Protein AF-A0A919IMB4-F1 (afdb_monomer)

Structure (mmCIF, N/CA/C/O backbone):
data_AF-A0A919IMB4-F1
#
_entry.id   AF-A0A919IMB4-F1
#
loop_
_atom_site.group_PDB
_atom_site.id
_atom_site.type_symbol
_atom_site.label_atom_id
_atom_site.label_alt_id
_atom_site.label_comp_id
_atom_site.label_asym_id
_atom_site.label_entity_id
_atom_site.label_seq_id
_atom_site.pdbx_PDB_ins_code
_atom_site.Cartn_x
_atom_site.Cartn_y
_atom_site.Cartn_z
_atom_site.occupancy
_atom_site.B_iso_or_equiv
_atom_site.auth_seq_id
_atom_site.auth_comp_id
_atom_site.auth_asym_id
_atom_site.auth_atom_id
_atom_site.pdbx_PDB_model_num
ATOM 1 N N . MET A 1 1 ? -26.675 13.722 -3.861 1.00 47.09 1 MET A N 1
ATOM 2 C CA . MET A 1 1 ? -25.316 13.852 -3.311 1.00 47.09 1 MET A CA 1
ATOM 3 C C . MET A 1 1 ? -24.590 12.635 -3.830 1.00 47.09 1 MET A C 1
ATOM 5 O O . MET A 1 1 ? -24.952 11.542 -3.422 1.00 47.09 1 MET A O 1
ATOM 9 N N . GLU A 1 2 ? -23.747 12.798 -4.845 1.00 48.78 2 GLU A N 1
ATOM 10 C CA . GLU A 1 2 ? -22.843 11.723 -5.262 1.00 48.78 2 GLU A CA 1
ATOM 11 C C . GLU A 1 2 ? -21.861 11.513 -4.103 1.00 48.78 2 GLU A C 1
ATOM 13 O O . GLU A 1 2 ? -21.240 12.475 -3.653 1.00 48.78 2 GLU A O 1
ATOM 18 N N . GLU A 1 3 ? -21.821 10.305 -3.532 1.00 48.59 3 GLU A N 1
ATOM 19 C CA . GLU A 1 3 ? -20.738 9.925 -2.623 1.00 48.59 3 GLU A CA 1
ATOM 20 C C . GLU A 1 3 ? -19.445 9.985 -3.444 1.00 48.59 3 GLU A C 1
ATOM 22 O O . GLU A 1 3 ? -19.346 9.324 -4.478 1.00 48.59 3 GLU A O 1
ATOM 27 N N . GLU A 1 4 ? -18.483 10.816 -3.032 1.00 56.78 4 GLU A N 1
ATOM 28 C CA . GLU A 1 4 ? -17.140 10.760 -3.608 1.00 56.78 4 GLU A CA 1
ATOM 29 C C . GLU A 1 4 ? -16.614 9.323 -3.437 1.00 56.78 4 GLU A C 1
ATOM 31 O O . GLU A 1 4 ? -16.807 8.741 -2.361 1.00 56.78 4 GLU A O 1
ATOM 36 N N . PRO A 1 5 ? -16.007 8.715 -4.477 1.00 57.47 5 PRO A N 1
ATOM 37 C CA . PRO A 1 5 ? -15.482 7.361 -4.375 1.00 57.47 5 PRO A CA 1
ATOM 38 C C . PRO A 1 5 ? -14.517 7.307 -3.194 1.00 57.47 5 PRO A C 1
ATOM 40 O O . PRO A 1 5 ? -13.648 8.171 -3.041 1.00 57.47 5 PRO A O 1
ATOM 43 N N . ARG A 1 6 ? -14.715 6.320 -2.321 1.00 68.12 6 ARG A N 1
ATOM 44 C CA . ARG A 1 6 ? -14.007 6.215 -1.049 1.00 68.12 6 ARG A CA 1
ATOM 45 C C . ARG A 1 6 ? -12.608 5.654 -1.264 1.00 68.12 6 ARG A C 1
ATOM 47 O O . ARG A 1 6 ? -12.286 4.550 -0.863 1.00 68.12 6 ARG A O 1
ATOM 54 N N . MET A 1 7 ? -11.766 6.436 -1.921 1.00 85.69 7 MET A N 1
ATOM 55 C CA . MET A 1 7 ? -10.441 5.988 -2.314 1.00 85.69 7 MET A CA 1
ATOM 56 C C . MET A 1 7 ? -9.529 5.820 -1.100 1.00 85.69 7 MET A C 1
ATOM 58 O O . MET A 1 7 ? -9.462 6.685 -0.224 1.00 85.69 7 MET A O 1
ATOM 62 N N . THR A 1 8 ? -8.773 4.726 -1.084 1.00 91.75 8 THR A N 1
ATOM 63 C CA . THR A 1 8 ? -7.628 4.537 -0.191 1.00 91.75 8 THR A CA 1
ATOM 64 C C . THR A 1 8 ? -6.335 4.724 -0.975 1.00 91.75 8 THR A C 1
ATOM 66 O O . THR A 1 8 ? -6.218 4.297 -2.129 1.00 91.75 8 THR A O 1
ATOM 69 N N . ARG A 1 9 ? -5.347 5.384 -0.368 1.00 95.06 9 ARG A N 1
ATOM 70 C CA . ARG A 1 9 ? -4.048 5.643 -0.992 1.00 95.06 9 ARG A CA 1
ATOM 71 C C . ARG A 1 9 ? -2.929 5.499 0.027 1.00 95.06 9 ARG A C 1
ATOM 73 O O . ARG A 1 9 ? -2.827 6.289 0.959 1.00 95.06 9 ARG A O 1
ATOM 80 N N . LEU A 1 10 ? -2.049 4.526 -0.181 1.00 95.38 10 LEU A N 1
ATOM 81 C CA . LEU A 1 10 ? -0.844 4.332 0.620 1.00 95.38 10 LEU A CA 1
ATOM 82 C C . LEU A 1 10 ? 0.390 4.716 -0.197 1.00 95.38 10 LEU A C 1
ATOM 84 O O . LEU A 1 10 ? 0.807 3.9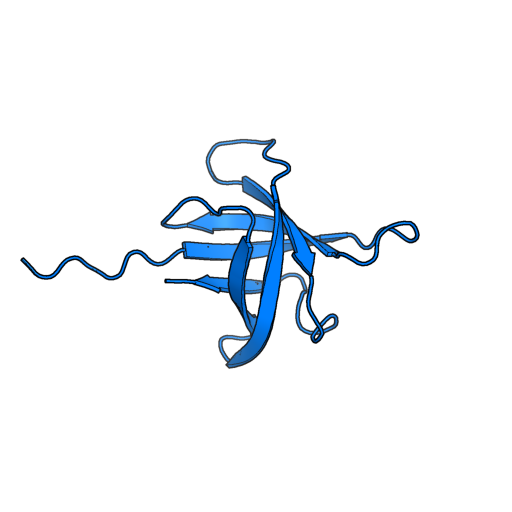77 -1.089 1.00 95.38 10 LEU A O 1
ATOM 88 N N . THR A 1 11 ? 0.990 5.861 0.123 1.00 96.81 11 THR A N 1
ATOM 89 C CA . THR A 1 11 ? 2.263 6.287 -0.476 1.00 96.81 11 THR A CA 1
ATOM 90 C C . THR A 1 11 ? 3.417 5.598 0.239 1.00 96.81 11 THR A C 1
ATOM 92 O O . THR A 1 11 ? 3.596 5.780 1.444 1.00 96.81 11 THR A O 1
ATOM 95 N N . ILE A 1 12 ? 4.198 4.803 -0.491 1.00 96.56 12 ILE A N 1
ATOM 96 C CA . ILE A 1 12 ? 5.240 3.945 0.072 1.00 96.56 12 ILE A CA 1
ATOM 97 C C . ILE A 1 12 ? 6.456 4.781 0.478 1.00 96.56 12 ILE A C 1
ATOM 99 O O . ILE A 1 12 ? 7.090 5.427 -0.352 1.00 96.56 12 ILE A O 1
ATOM 103 N N . GLU A 1 13 ? 6.827 4.716 1.755 1.00 95.75 13 GLU A N 1
ATOM 104 C CA . GLU A 1 13 ? 8.036 5.348 2.299 1.00 95.75 13 GLU A CA 1
ATOM 105 C C . GLU A 1 13 ? 9.167 4.343 2.521 1.00 95.75 13 GLU A C 1
ATOM 107 O O . GLU A 1 13 ? 10.329 4.732 2.563 1.00 95.75 13 GLU A O 1
ATOM 112 N N . ARG A 1 14 ? 8.836 3.062 2.731 1.00 95.06 14 ARG A N 1
ATOM 113 C CA . ARG A 1 14 ? 9.815 2.003 2.990 1.00 95.06 14 ARG A CA 1
ATOM 114 C C . ARG A 1 14 ? 9.281 0.637 2.588 1.00 95.06 14 ARG A C 1
ATOM 116 O O . ARG A 1 14 ? 8.114 0.329 2.826 1.00 95.06 14 ARG A O 1
ATOM 123 N N . VAL A 1 15 ? 10.170 -0.204 2.062 1.00 95.56 15 VAL A N 1
ATOM 124 C CA . VAL A 1 15 ? 9.884 -1.609 1.745 1.00 95.56 15 VAL A CA 1
ATOM 125 C C . VAL A 1 15 ? 10.863 -2.523 2.474 1.00 95.56 15 VAL A C 1
ATOM 127 O O . VAL A 1 15 ? 12.077 -2.308 2.476 1.00 95.56 15 VAL A O 1
ATOM 130 N N . HIS A 1 16 ? 10.336 -3.568 3.098 1.00 93.62 16 HIS A N 1
ATOM 131 C CA . HIS A 1 16 ? 11.089 -4.582 3.816 1.00 93.62 16 HIS A CA 1
ATOM 132 C C . HIS A 1 16 ? 10.742 -5.973 3.293 1.00 93.62 16 HIS A C 1
ATOM 134 O O . HIS A 1 16 ? 9.589 -6.399 3.297 1.00 93.62 16 HIS A O 1
ATOM 140 N N . ARG A 1 17 ? 11.776 -6.693 2.848 1.00 91.00 17 ARG A N 1
ATOM 141 C CA . ARG A 1 17 ? 11.686 -8.092 2.422 1.00 91.00 17 ARG A CA 1
ATOM 142 C C . ARG A 1 17 ? 12.241 -8.969 3.536 1.00 91.00 17 ARG A C 1
ATOM 144 O O . ARG A 1 17 ? 13.403 -8.823 3.909 1.00 91.00 17 ARG A O 1
ATOM 151 N N . LEU A 1 18 ? 11.421 -9.871 4.067 1.00 86.94 18 LEU A N 1
ATOM 152 C CA . LEU A 1 18 ? 11.859 -10.856 5.054 1.00 86.94 18 LEU A CA 1
ATOM 153 C C . LEU A 1 18 ? 12.093 -12.190 4.349 1.00 86.94 18 LEU A C 1
ATOM 155 O O . LEU A 1 18 ? 11.184 -12.717 3.723 1.00 86.94 18 LEU A O 1
ATOM 159 N N . SER A 1 19 ? 13.281 -12.779 4.489 1.00 85.31 19 SER A N 1
ATOM 160 C CA . SER A 1 19 ? 13.625 -14.061 3.847 1.00 85.31 19 SER A CA 1
ATOM 161 C C . SER A 1 19 ? 12.734 -15.236 4.273 1.00 85.31 19 SER A C 1
ATOM 163 O O . SER A 1 19 ? 12.660 -16.239 3.571 1.00 85.31 19 SER A O 1
ATOM 165 N N . SER A 1 20 ? 12.052 -15.122 5.415 1.00 88.12 20 SER A N 1
ATOM 166 C CA . SER A 1 20 ? 11.152 -16.136 5.971 1.00 88.12 20 SER A CA 1
ATOM 167 C C . SER A 1 20 ? 9.687 -15.978 5.553 1.00 88.12 20 SER A C 1
ATOM 169 O O . SER A 1 20 ? 8.854 -16.791 5.960 1.00 88.12 20 SER A O 1
ATOM 171 N N . ARG A 1 21 ? 9.335 -14.938 4.784 1.00 84.12 21 ARG A N 1
ATOM 172 C CA . ARG A 1 21 ? 7.954 -14.657 4.372 1.00 84.12 21 ARG A CA 1
ATOM 173 C C . ARG A 1 21 ? 7.879 -14.410 2.863 1.00 84.12 21 ARG A C 1
ATOM 175 O O . ARG A 1 21 ? 8.743 -13.729 2.326 1.00 84.12 21 ARG A O 1
ATOM 182 N N . PRO A 1 22 ? 6.829 -14.900 2.184 1.00 87.50 22 PRO A N 1
ATOM 183 C CA . PRO A 1 22 ? 6.639 -14.646 0.756 1.00 87.50 22 PRO A CA 1
ATOM 184 C C . PRO A 1 22 ? 6.112 -13.231 0.453 1.00 87.50 22 PRO A C 1
ATOM 186 O O . PRO A 1 22 ? 5.976 -12.877 -0.710 1.00 87.50 22 PRO A O 1
ATOM 189 N N . TRP A 1 23 ? 5.800 -12.429 1.476 1.00 92.56 23 TRP A N 1
ATOM 190 C CA . TRP A 1 23 ? 5.176 -11.109 1.342 1.00 92.56 23 TRP A CA 1
ATOM 191 C C . TRP A 1 23 ? 6.172 -9.970 1.554 1.00 92.56 23 TRP A C 1
ATOM 193 O O . TRP A 1 23 ? 7.178 -10.118 2.256 1.00 92.56 23 TRP A O 1
ATOM 203 N N . LEU A 1 24 ? 5.841 -8.806 1.001 1.00 94.69 24 LEU A N 1
ATOM 204 C CA . LEU A 1 24 ? 6.566 -7.557 1.211 1.00 94.69 24 LEU A CA 1
ATOM 205 C C . LEU A 1 24 ? 5.928 -6.780 2.358 1.00 94.69 24 LEU A C 1
ATOM 207 O O . LEU A 1 24 ? 4.715 -6.613 2.381 1.00 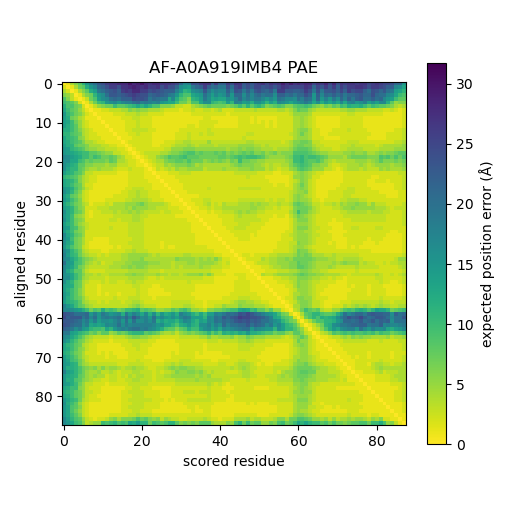94.69 24 LEU A O 1
ATOM 211 N N . PHE A 1 25 ? 6.730 -6.259 3.280 1.00 94.38 25 PHE A N 1
ATOM 212 C CA . PHE A 1 25 ? 6.262 -5.315 4.291 1.00 94.38 25 PHE A CA 1
ATOM 213 C C . PHE A 1 25 ? 6.470 -3.903 3.765 1.00 94.38 25 PHE A C 1
ATOM 215 O O . PHE A 1 25 ? 7.585 -3.513 3.424 1.00 94.38 25 PHE A O 1
ATOM 222 N N . VAL A 1 26 ? 5.388 -3.148 3.678 1.00 95.31 26 VAL A N 1
ATOM 223 C CA . VAL A 1 26 ? 5.343 -1.816 3.091 1.00 95.31 26 VAL A CA 1
ATOM 224 C C . VAL A 1 26 ? 4.899 -0.851 4.172 1.00 95.31 26 VAL A C 1
ATOM 226 O O . VAL A 1 26 ? 3.802 -0.992 4.706 1.00 95.31 26 VAL A O 1
ATOM 229 N N . THR A 1 27 ? 5.743 0.125 4.489 1.00 94.88 27 THR A N 1
ATOM 230 C CA . THR A 1 27 ? 5.405 1.228 5.390 1.00 94.88 27 THR A CA 1
ATOM 231 C C . THR A 1 27 ? 5.222 2.496 4.575 1.00 94.88 27 THR A C 1
ATOM 233 O O . THR A 1 27 ? 6.051 2.812 3.719 1.00 94.88 27 THR A O 1
ATOM 236 N N . GLY A 1 28 ? 4.158 3.239 4.852 1.00 94.50 28 GLY A N 1
ATOM 237 C CA . GLY A 1 28 ? 3.838 4.446 4.108 1.00 94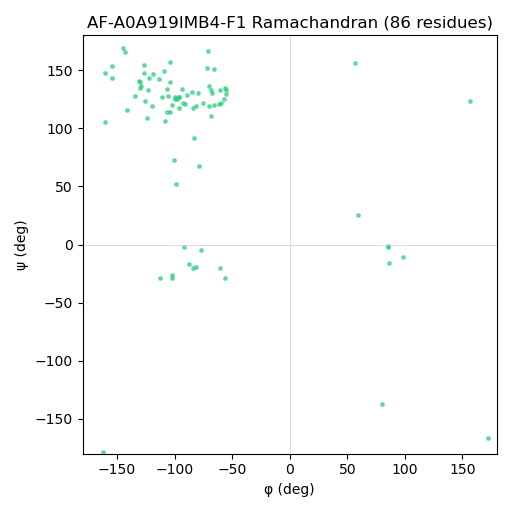.50 28 GLY A CA 1
ATOM 238 C C . GLY A 1 28 ? 2.859 5.372 4.813 1.00 94.50 28 GLY A C 1
ATOM 239 O O . GLY A 1 28 ? 2.411 5.100 5.930 1.00 94.50 28 GLY A O 1
ATOM 240 N N . HIS A 1 29 ? 2.531 6.461 4.126 1.00 94.12 29 HIS A N 1
ATOM 241 C CA . HIS A 1 29 ? 1.498 7.407 4.529 1.00 94.12 29 HIS A CA 1
ATOM 242 C C . HIS A 1 29 ? 0.155 7.002 3.919 1.00 94.12 29 HIS A C 1
ATOM 244 O O . HIS A 1 29 ? 0.052 6.899 2.695 1.00 94.12 29 HIS A O 1
ATOM 250 N N . LEU A 1 30 ? -0.842 6.747 4.767 1.00 92.81 30 LEU A N 1
ATOM 251 C CA . LEU A 1 30 ? -2.186 6.354 4.356 1.00 92.81 30 LEU A CA 1
ATOM 252 C C . LEU A 1 30 ? -3.113 7.571 4.315 1.00 92.81 30 LEU A C 1
ATOM 254 O O . LEU A 1 30 ? -3.267 8.274 5.314 1.00 92.81 30 LEU A O 1
ATOM 258 N N . GLU A 1 31 ? -3.768 7.762 3.179 1.00 91.94 31 GLU A N 1
ATOM 259 C CA . GLU A 1 31 ? -4.800 8.766 2.940 1.00 91.94 31 GLU A CA 1
ATOM 260 C C . GLU A 1 31 ? -6.112 8.072 2.564 1.00 91.94 31 GLU A C 1
ATOM 262 O O . GLU A 1 31 ? -6.111 7.029 1.906 1.00 91.94 31 GLU A O 1
ATOM 267 N N . GLY A 1 32 ? -7.235 8.670 2.964 1.00 90.12 32 GLY A N 1
ATOM 268 C CA . GLY A 1 32 ? -8.563 8.138 2.672 1.00 90.12 32 GLY A CA 1
ATOM 269 C C . GLY A 1 32 ? -8.980 7.013 3.618 1.00 90.12 32 GLY A C 1
ATOM 270 O O . GLY A 1 32 ? -8.821 7.131 4.836 1.00 90.12 32 GLY A O 1
ATOM 271 N N . GLU A 1 33 ? -9.572 5.949 3.073 1.00 88.81 33 GLU A N 1
ATOM 272 C CA . GLU A 1 33 ? -10.096 4.852 3.890 1.00 88.81 33 GLU A CA 1
ATOM 273 C C . GLU A 1 33 ? -9.006 3.978 4.521 1.00 88.81 33 GLU A C 1
ATOM 275 O O . GLU A 1 33 ? -7.903 3.802 3.996 1.00 88.81 33 GLU A O 1
ATOM 280 N N . ALA A 1 34 ? -9.351 3.397 5.671 1.00 88.62 34 ALA A N 1
ATOM 281 C CA . ALA A 1 34 ? -8.517 2.414 6.339 1.00 88.62 34 ALA A CA 1
ATOM 282 C C . ALA A 1 34 ? -8.449 1.116 5.523 1.00 88.62 34 ALA A C 1
ATOM 284 O O . ALA A 1 34 ? -9.480 0.569 5.139 1.00 88.62 34 ALA A O 1
ATOM 285 N N . LEU A 1 35 ? -7.236 0.593 5.356 1.00 90.75 35 LEU A N 1
ATOM 286 C CA . LEU A 1 35 ? -7.002 -0.699 4.716 1.00 90.75 35 LEU A CA 1
ATOM 287 C C . LEU A 1 35 ? -7.575 -1.853 5.543 1.00 90.75 35 LEU A C 1
ATOM 289 O O . LEU A 1 35 ? -7.608 -1.810 6.779 1.00 90.75 35 LEU A O 1
ATOM 293 N N . ARG A 1 36 ? -7.954 -2.927 4.856 1.00 92.12 36 ARG A N 1
ATOM 294 C CA . ARG A 1 36 ? -8.386 -4.202 5.426 1.00 92.12 36 ARG A CA 1
ATOM 295 C 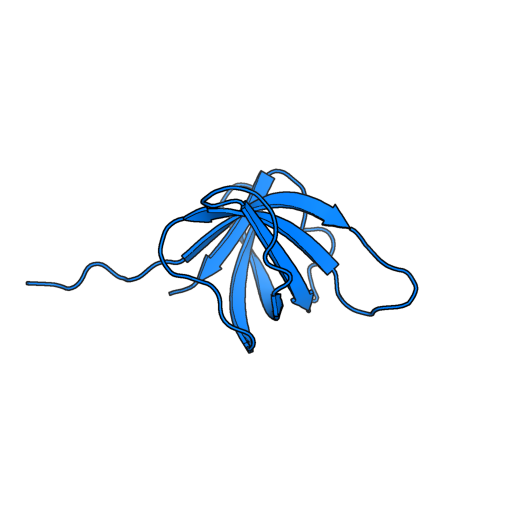C . ARG A 1 36 ? -7.576 -5.348 4.837 1.00 92.12 36 ARG A C 1
ATOM 297 O O . ARG A 1 36 ? -7.026 -5.284 3.743 1.00 92.12 36 ARG A O 1
ATOM 304 N N . ILE A 1 37 ? -7.481 -6.431 5.603 1.00 94.50 37 ILE A N 1
ATOM 305 C CA . ILE A 1 37 ? -6.877 -7.671 5.111 1.00 94.50 37 ILE A CA 1
ATOM 306 C C . ILE A 1 37 ? -7.785 -8.242 4.021 1.00 94.50 37 ILE A C 1
ATOM 308 O O . ILE A 1 37 ? -8.982 -8.412 4.246 1.00 94.50 37 ILE A O 1
ATOM 312 N N . GLY A 1 38 ? -7.194 -8.580 2.879 1.00 95.44 38 GLY A N 1
ATOM 313 C CA . GLY A 1 38 ? -7.895 -9.049 1.691 1.00 95.44 38 GLY A CA 1
ATOM 314 C C . GLY A 1 38 ? -8.138 -7.969 0.640 1.00 95.44 38 GLY A C 1
ATOM 315 O O . GLY A 1 38 ? -8.493 -8.341 -0.472 1.00 95.44 38 GLY A O 1
ATOM 316 N N . ASP A 1 39 ? -7.908 -6.688 0.951 1.00 94.69 39 ASP A N 1
ATOM 317 C CA . ASP A 1 39 ? -8.044 -5.617 -0.040 1.00 94.69 39 ASP A CA 1
ATOM 318 C C . ASP A 1 39 ? -7.073 -5.839 -1.203 1.00 94.69 39 ASP A C 1
ATOM 320 O O . ASP A 1 39 ? -5.884 -6.117 -0.996 1.00 94.69 39 ASP A O 1
ATOM 324 N N . GLU A 1 40 ? -7.590 -5.701 -2.422 1.00 96.25 40 GLU A N 1
ATOM 325 C CA . GLU A 1 40 ? -6.808 -5.701 -3.653 1.00 96.25 40 GLU A CA 1
ATOM 326 C C . GLU A 1 40 ? -6.530 -4.255 -4.057 1.00 96.25 40 GLU A C 1
ATOM 328 O O . GLU A 1 40 ? -7.441 -3.478 -4.332 1.00 96.25 40 GLU A O 1
ATOM 333 N N . LEU A 1 41 ? -5.254 -3.887 -4.081 1.00 96.31 41 LEU A N 1
ATOM 334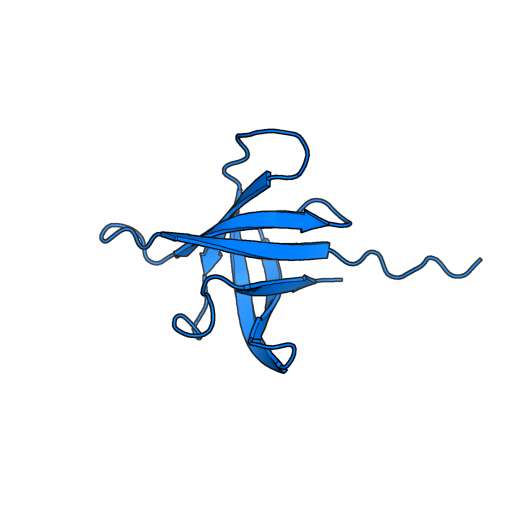 C CA . LEU A 1 41 ? -4.799 -2.541 -4.393 1.00 96.31 41 LEU A CA 1
ATOM 335 C C . LEU A 1 41 ? -4.025 -2.552 -5.708 1.00 96.31 41 LEU A C 1
ATOM 337 O O . LEU A 1 41 ? -3.234 -3.454 -5.978 1.00 96.31 41 LEU A O 1
ATOM 341 N N . THR A 1 42 ? -4.193 -1.508 -6.506 1.00 97.44 42 THR A N 1
ATOM 342 C CA . THR A 1 42 ? -3.363 -1.264 -7.685 1.00 97.44 42 THR A CA 1
ATOM 343 C C . THR A 1 42 ? -2.035 -0.644 -7.263 1.00 97.44 42 THR A C 1
ATOM 345 O O . THR A 1 42 ? -2.010 0.357 -6.545 1.00 97.44 42 THR A O 1
ATOM 348 N N . VAL A 1 43 ? -0.927 -1.203 -7.748 1.00 97.56 43 VAL A N 1
ATOM 349 C CA . VAL A 1 43 ? 0.416 -0.632 -7.596 1.00 97.56 43 VAL A CA 1
ATOM 350 C C . VAL A 1 43 ? 0.642 0.407 -8.693 1.00 97.56 43 VAL A C 1
ATOM 352 O O . VAL A 1 43 ? 0.661 0.074 -9.880 1.00 97.56 43 VAL A O 1
ATOM 355 N N . LEU A 1 44 ? 0.848 1.662 -8.310 1.00 97.19 44 LEU A N 1
ATOM 356 C CA . LEU A 1 44 ? 1.161 2.775 -9.202 1.00 97.19 44 LEU A CA 1
ATOM 357 C C . LEU A 1 44 ? 2.642 3.155 -9.055 1.00 97.19 44 LEU A C 1
ATOM 359 O O . LEU A 1 44 ? 3.047 3.672 -8.012 1.00 97.19 44 LEU A O 1
ATOM 363 N N . ASP A 1 45 ? 3.437 2.961 -10.107 1.00 92.00 45 ASP A N 1
ATOM 364 C CA . ASP A 1 45 ? 4.835 3.408 -10.175 1.00 92.00 45 ASP A CA 1
ATOM 365 C C . ASP A 1 45 ? 4.921 4.656 -11.062 1.00 92.00 45 ASP A C 1
ATOM 367 O O . ASP A 1 45 ? 4.577 4.622 -12.243 1.00 92.00 45 ASP A O 1
ATOM 371 N N . GLY A 1 46 ? 5.274 5.805 -10.479 1.00 91.19 46 GLY A N 1
ATOM 372 C CA . GLY A 1 46 ? 5.226 7.089 -11.190 1.00 91.19 46 GLY A CA 1
ATOM 373 C C . GLY A 1 46 ? 3.827 7.467 -11.707 1.00 91.19 46 GLY A C 1
ATOM 374 O O . GLY A 1 46 ? 3.711 8.192 -12.691 1.00 91.19 46 GLY A O 1
ATOM 375 N N . GLY A 1 47 ? 2.764 6.956 -11.071 1.00 90.81 47 GLY A N 1
ATOM 376 C CA . GLY A 1 47 ? 1.369 7.163 -11.480 1.00 90.81 47 GLY A CA 1
ATOM 377 C C . GLY A 1 47 ? 0.855 6.185 -12.542 1.00 90.81 47 GLY A C 1
ATOM 378 O O . GLY A 1 47 ? -0.320 6.253 -12.894 1.00 90.81 47 GLY A O 1
ATOM 379 N N . VAL A 1 48 ? 1.693 5.265 -13.028 1.00 93.62 48 VAL A N 1
ATOM 380 C CA . VAL A 1 48 ? 1.304 4.250 -14.014 1.00 93.62 48 VAL A CA 1
ATOM 381 C C . VAL A 1 48 ? 0.951 2.941 -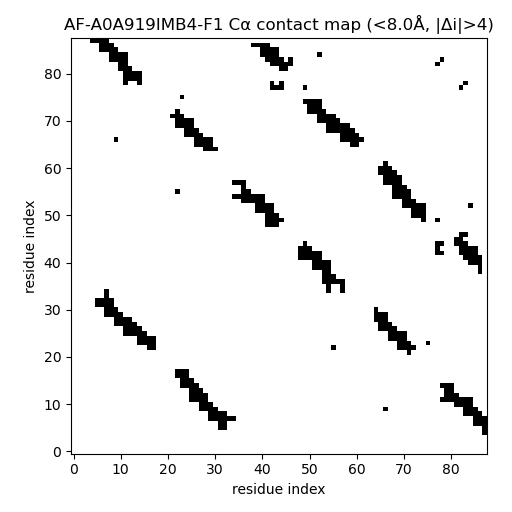13.297 1.00 93.62 48 VAL A C 1
ATOM 383 O O . VAL A 1 48 ? 1.771 2.451 -12.515 1.00 93.62 48 VAL A O 1
ATOM 386 N N . PRO A 1 49 ? -0.234 2.349 -13.547 1.00 95.81 49 PRO A N 1
ATOM 387 C CA . PRO A 1 49 ? -0.574 1.022 -13.047 1.00 95.81 49 PRO A CA 1
ATOM 388 C C . PRO A 1 49 ? 0.439 -0.023 -13.510 1.00 95.81 49 PRO A C 1
ATOM 390 O O . PRO A 1 49 ? 0.693 -0.170 -14.704 1.00 95.81 49 PRO A O 1
ATOM 393 N N . SER A 1 50 ? 1.011 -0.738 -12.550 1.00 95.38 50 SER A N 1
ATOM 394 C CA . SER A 1 50 ? 2.046 -1.749 -12.780 1.00 95.38 50 SER A CA 1
ATOM 395 C C . SER A 1 50 ? 1.567 -3.162 -12.462 1.00 95.38 50 SER A C 1
ATOM 397 O O . SER A 1 50 ? 2.004 -4.094 -13.124 1.00 95.38 50 SER A O 1
ATOM 399 N N . GLY A 1 51 ? 0.627 -3.322 -11.526 1.00 95.38 51 GLY A N 1
ATOM 400 C CA . GLY A 1 51 ? 0.045 -4.612 -11.159 1.00 95.38 51 GLY A CA 1
ATOM 401 C C . GLY A 1 51 ? -0.859 -4.508 -9.934 1.00 95.38 51 GLY A C 1
ATOM 402 O O . GLY A 1 51 ? -1.225 -3.404 -9.522 1.00 95.38 51 GLY A O 1
ATOM 403 N N . LEU A 1 52 ? -1.207 -5.657 -9.355 1.00 96.50 52 LEU A N 1
ATOM 404 C CA . LEU A 1 52 ? -2.048 -5.752 -8.161 1.00 96.50 52 LEU A CA 1
ATOM 405 C C . LEU A 1 52 ? -1.236 -6.201 -6.942 1.00 96.50 52 LEU A C 1
ATOM 407 O O . LEU A 1 52 ? -0.261 -6.948 -7.048 1.00 96.50 52 LEU A O 1
ATOM 411 N N . ALA A 1 53 ? -1.659 -5.748 -5.769 1.00 97.06 53 ALA A N 1
ATOM 412 C CA . ALA A 1 53 ? -1.122 -6.136 -4.479 1.00 97.06 53 ALA A CA 1
ATOM 413 C C . ALA A 1 53 ? -2.271 -6.440 -3.515 1.00 97.06 53 ALA A C 1
ATOM 415 O O . ALA A 1 53 ? -3.159 -5.615 -3.324 1.00 97.06 53 ALA A O 1
ATOM 416 N N . VAL A 1 54 ? -2.243 -7.611 -2.884 1.00 97.25 54 VAL A N 1
ATOM 417 C CA . VAL A 1 54 ? -3.259 -8.036 -1.916 1.00 97.25 54 VAL A CA 1
ATOM 418 C C . VAL A 1 54 ? -2.745 -7.814 -0.504 1.00 97.25 54 VAL A C 1
ATOM 420 O O . VAL A 1 5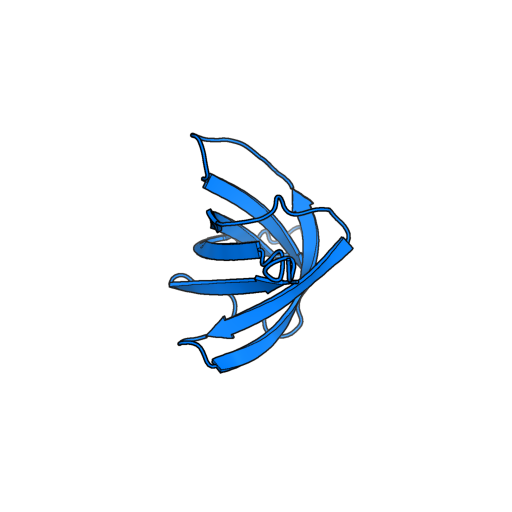4 ? -1.679 -8.320 -0.144 1.00 97.25 54 VAL A O 1
ATOM 423 N N . VAL A 1 55 ? -3.511 -7.117 0.332 1.00 96.12 55 VAL A N 1
ATOM 424 C CA . VAL A 1 55 ? -3.170 -6.927 1.747 1.00 96.12 55 VAL A CA 1
ATOM 425 C C . VAL A 1 55 ? -3.320 -8.253 2.495 1.00 96.12 55 VAL A C 1
ATOM 427 O O . VAL A 1 55 ? -4.401 -8.832 2.580 1.00 96.12 55 VAL A O 1
ATOM 430 N N . ARG A 1 56 ? -2.228 -8.752 3.076 1.00 95.50 56 ARG A N 1
ATOM 431 C CA . ARG A 1 56 ? -2.189 -10.013 3.840 1.00 95.50 56 ARG A CA 1
ATOM 432 C C . ARG A 1 56 ? -2.176 -9.807 5.345 1.00 95.50 56 ARG A C 1
ATOM 434 O O . ARG A 1 56 ? -2.642 -10.668 6.085 1.00 95.50 56 ARG A O 1
ATOM 441 N N . SER A 1 57 ? -1.628 -8.688 5.799 1.00 92.69 57 SER A N 1
ATOM 442 C CA . SER A 1 57 ? -1.576 -8.320 7.211 1.00 92.69 57 SER A CA 1
ATOM 443 C C . SER A 1 57 ? -1.497 -6.808 7.352 1.00 92.69 57 SER A C 1
ATOM 445 O O . SER A 1 57 ? -0.977 -6.129 6.468 1.00 92.69 57 SER A O 1
ATOM 447 N N . ILE A 1 58 ? -1.968 -6.298 8.486 1.00 89.56 58 ILE A N 1
ATOM 448 C CA . ILE A 1 58 ? -1.871 -4.890 8.861 1.00 89.56 58 ILE A CA 1
ATOM 449 C C . ILE A 1 58 ? -1.174 -4.836 10.219 1.00 89.56 58 ILE A C 1
ATOM 451 O O . ILE A 1 58 ? -1.740 -5.222 11.239 1.00 89.56 58 ILE A O 1
ATOM 455 N N . GLU A 1 59 ? 0.069 -4.367 10.223 1.00 78.75 59 GLU A N 1
ATOM 456 C CA . GLU A 1 59 ? 0.861 -4.120 11.428 1.00 78.75 59 GLU A CA 1
ATOM 457 C C . GLU A 1 59 ? 0.803 -2.617 11.726 1.00 78.75 59 GLU A C 1
ATOM 459 O O . GLU A 1 59 ? 1.733 -1.857 11.471 1.00 78.75 59 GLU A O 1
ATOM 464 N N . LEU A 1 60 ? -0.340 -2.128 12.202 1.00 69.69 60 LEU A N 1
ATOM 465 C CA . LEU A 1 60 ? -0.473 -0.714 12.558 1.00 69.69 60 LEU A CA 1
ATOM 466 C C . LEU A 1 60 ? 0.386 -0.386 13.785 1.00 69.69 60 LEU A C 1
ATOM 468 O O . LEU A 1 60 ? -0.001 -0.778 14.877 1.00 69.69 60 LEU A O 1
ATOM 472 N N . HIS A 1 61 ? 1.469 0.391 13.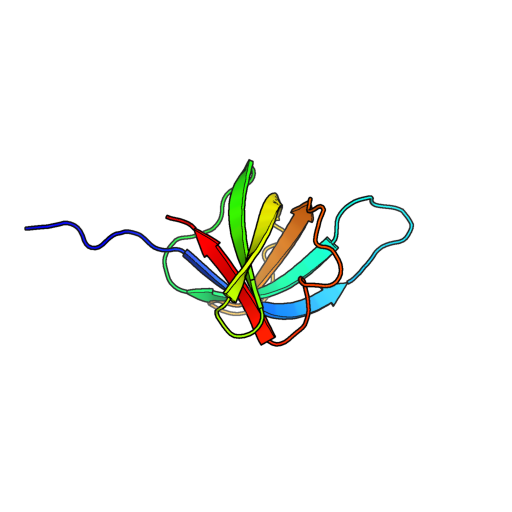625 1.00 51.56 61 HIS A N 1
ATOM 473 C CA . HIS A 1 61 ? 2.124 1.181 14.686 1.00 51.56 61 HIS A CA 1
ATOM 474 C C . HIS A 1 61 ? 3.018 2.312 14.119 1.00 51.56 61 HIS A C 1
ATOM 476 O O . HIS A 1 61 ? 4.118 2.040 13.645 1.00 51.56 61 HIS A O 1
ATOM 482 N N . ALA A 1 62 ? 2.554 3.573 14.216 1.00 49.97 62 ALA A N 1
ATOM 483 C CA . ALA A 1 62 ? 3.276 4.788 14.668 1.00 49.97 62 ALA A CA 1
ATOM 484 C C . ALA A 1 62 ? 2.629 6.076 14.105 1.00 49.97 62 ALA A C 1
ATOM 486 O O . ALA A 1 62 ? 2.583 6.246 12.900 1.00 49.97 62 ALA A O 1
ATOM 487 N N . ALA A 1 63 ? 2.232 7.022 14.969 1.00 57.38 63 ALA A N 1
ATOM 488 C CA . ALA A 1 63 ? 1.610 8.317 14.621 1.00 57.38 63 ALA A CA 1
ATOM 489 C C . ALA A 1 63 ? 0.313 8.231 13.778 1.00 57.38 63 ALA A C 1
ATOM 491 O O . ALA A 1 63 ? 0.032 7.247 13.100 1.00 57.38 63 ALA A O 1
ATOM 492 N N . SER A 1 64 ? -0.533 9.263 13.844 1.00 66.38 64 SER A N 1
ATOM 493 C CA . SER A 1 64 ? -1.720 9.334 12.985 1.00 66.38 64 SER A CA 1
ATOM 494 C C . SER A 1 64 ? -1.268 9.330 11.521 1.00 66.38 64 SER A C 1
ATOM 496 O O . SER A 1 64 ? -0.503 10.216 11.156 1.00 66.38 64 SER A O 1
ATOM 498 N N . SER A 1 65 ? -1.740 8.345 10.748 1.00 79.06 65 SER A N 1
ATOM 499 C CA . SER A 1 65 ? -1.559 8.118 9.299 1.00 79.06 65 SER A CA 1
ATOM 500 C C . SER A 1 65 ? -0.317 7.384 8.772 1.00 79.06 65 SER A C 1
ATOM 502 O O . SER A 1 65 ? -0.299 7.092 7.575 1.00 79.06 65 SER A O 1
ATOM 504 N N . LYS A 1 66 ? 0.664 6.958 9.591 1.00 89.81 66 LYS A N 1
ATOM 505 C CA . LYS A 1 66 ? 1.619 5.940 9.098 1.00 89.81 66 LYS A CA 1
ATOM 506 C C . LYS A 1 66 ? 1.066 4.536 9.276 1.00 89.81 66 LYS A C 1
ATOM 508 O O . LYS A 1 66 ? 0.641 4.150 10.364 1.00 89.81 66 LYS A O 1
ATOM 513 N N . THR A 1 67 ? 1.143 3.759 8.207 1.00 91.62 67 THR A N 1
ATOM 514 C CA . THR A 1 67 ? 0.619 2.396 8.155 1.00 91.62 67 THR A CA 1
ATOM 515 C C . THR A 1 67 ? 1.686 1.460 7.617 1.00 91.62 67 THR A C 1
ATOM 517 O O . THR A 1 67 ? 2.329 1.770 6.614 1.00 91.62 67 THR A O 1
ATOM 520 N N . THR A 1 68 ? 1.855 0.312 8.274 1.00 93.81 68 THR A N 1
ATOM 521 C CA . THR A 1 68 ? 2.631 -0.811 7.745 1.00 93.81 68 THR A CA 1
ATOM 522 C C . THR A 1 68 ? 1.692 -1.959 7.406 1.00 93.81 68 THR A C 1
ATOM 524 O O . THR A 1 68 ? 0.906 -2.399 8.247 1.00 93.81 68 THR A O 1
ATOM 527 N N . VAL A 1 69 ? 1.783 -2.457 6.178 1.00 94.50 69 VAL A N 1
ATOM 528 C CA . VAL A 1 69 ? 1.031 -3.621 5.700 1.00 94.50 69 VAL A CA 1
ATOM 529 C C . VAL A 1 69 ? 1.967 -4.656 5.101 1.00 94.50 69 VAL A C 1
ATOM 531 O O . VAL A 1 69 ? 2.982 -4.314 4.501 1.00 94.50 69 VAL A O 1
ATOM 534 N N . ALA A 1 70 ? 1.614 -5.929 5.242 1.00 95.31 70 ALA A N 1
ATOM 535 C CA . ALA A 1 70 ? 2.201 -6.983 4.431 1.00 95.31 70 ALA A CA 1
ATOM 536 C C . ALA A 1 70 ? 1.360 -7.141 3.163 1.00 95.31 70 ALA A C 1
ATOM 538 O O . ALA A 1 70 ? 0.143 -7.310 3.264 1.00 95.31 70 ALA A O 1
ATOM 539 N N . VAL A 1 71 ? 1.996 -7.118 1.996 1.00 96.31 71 VAL A N 1
ATOM 540 C CA . VAL A 1 71 ? 1.336 -7.279 0.700 1.00 96.31 71 VAL A CA 1
ATOM 541 C C . VAL A 1 71 ? 1.913 -8.447 -0.080 1.00 96.31 71 VAL A C 1
ATOM 543 O O . VAL A 1 71 ? 3.115 -8.722 -0.049 1.00 96.31 71 VAL A O 1
ATOM 546 N N . ASP A 1 72 ? 1.023 -9.131 -0.779 1.00 96.31 72 ASP A N 1
ATOM 547 C CA . ASP A 1 72 ? 1.333 -10.186 -1.731 1.00 96.31 72 ASP A CA 1
ATOM 548 C C . ASP A 1 72 ? 1.140 -9.650 -3.146 1.00 96.31 72 ASP A C 1
ATOM 550 O O . ASP A 1 72 ? 0.111 -9.046 -3.436 1.00 96.31 72 ASP A O 1
ATOM 554 N N . THR A 1 73 ? 2.140 -9.806 -4.004 1.00 94.56 73 THR A N 1
ATOM 555 C CA . THR A 1 73 ? 2.162 -9.196 -5.336 1.00 94.56 73 THR A CA 1
ATOM 556 C C . THR A 1 73 ? 3.159 -9.918 -6.232 1.00 94.56 73 THR A C 1
ATOM 558 O O . THR A 1 73 ? 4.194 -10.398 -5.769 1.00 94.56 73 THR A O 1
ATOM 561 N N . ASP A 1 74 ? 2.857 -9.974 -7.522 1.00 91.31 74 ASP A N 1
ATOM 562 C CA . ASP A 1 74 ? 3.739 -10.477 -8.571 1.00 91.31 74 ASP A CA 1
ATOM 563 C C . ASP A 1 74 ? 4.672 -9.388 -9.136 1.00 91.31 74 ASP A C 1
ATOM 565 O O . ASP A 1 74 ? 5.712 -9.705 -9.714 1.00 91.31 74 ASP A O 1
ATOM 569 N N . VAL A 1 75 ? 4.372 -8.106 -8.894 1.00 90.38 75 VAL A N 1
ATOM 570 C CA . VAL A 1 75 ? 5.145 -6.940 -9.367 1.00 90.38 75 VAL A CA 1
ATOM 571 C C . VAL A 1 75 ? 6.079 -6.379 -8.296 1.00 90.38 75 VAL A C 1
ATOM 573 O O . VAL A 1 75 ? 6.120 -5.188 -7.987 1.00 90.38 75 VAL A O 1
ATOM 576 N N . VAL A 1 76 ? 6.877 -7.275 -7.722 1.00 89.25 76 VAL A N 1
ATOM 577 C CA . VAL A 1 76 ? 7.744 -7.030 -6.558 1.00 89.25 76 VAL A CA 1
ATOM 578 C C . VAL A 1 76 ? 8.738 -5.869 -6.744 1.00 89.25 76 VAL A C 1
ATOM 580 O O . VAL A 1 76 ? 9.103 -5.219 -5.761 1.00 89.25 76 VAL A O 1
ATOM 583 N N . ASP A 1 77 ? 9.164 -5.580 -7.976 1.00 92.50 77 ASP A N 1
ATOM 584 C CA . ASP A 1 77 ? 10.090 -4.478 -8.286 1.00 92.50 77 ASP A CA 1
ATOM 585 C C . ASP A 1 77 ? 9.395 -3.114 -8.444 1.00 92.50 77 ASP A C 1
ATOM 587 O O . ASP A 1 77 ? 10.034 -2.074 -8.273 1.00 92.50 77 ASP A O 1
ATOM 591 N N . SER A 1 78 ? 8.085 -3.106 -8.706 1.00 94.62 78 SER A N 1
ATOM 592 C CA . SER A 1 78 ? 7.264 -1.888 -8.751 1.00 94.62 78 SER A CA 1
ATOM 593 C C . SER A 1 78 ? 6.843 -1.419 -7.355 1.00 94.62 78 SER A C 1
ATOM 595 O O . SER A 1 78 ? 6.528 -0.246 -7.161 1.00 94.62 78 SER A O 1
ATOM 597 N N . VAL A 1 79 ? 6.891 -2.306 -6.356 1.00 96.06 79 VAL A N 1
ATOM 598 C CA . VAL A 1 79 ? 6.671 -1.968 -4.944 1.00 96.06 79 VAL A CA 1
ATOM 599 C C . VAL A 1 79 ? 7.973 -1.440 -4.338 1.00 96.06 79 VAL A C 1
ATOM 601 O O . VAL A 1 79 ? 8.813 -2.193 -3.842 1.00 96.06 79 VAL A O 1
ATOM 604 N N . ARG A 1 80 ? 8.143 -0.118 -4.387 1.00 95.88 80 ARG A N 1
ATOM 605 C CA . ARG A 1 80 ? 9.340 0.608 -3.934 1.00 95.88 80 ARG A CA 1
ATOM 606 C C . ARG A 1 80 ? 8.981 1.965 -3.331 1.00 95.88 80 ARG A C 1
ATOM 608 O O . ARG A 1 80 ? 7.850 2.422 -3.455 1.00 95.88 80 ARG A O 1
ATOM 615 N N . GLU A 1 81 ? 9.948 2.612 -2.688 1.00 96.75 81 GLU A N 1
ATOM 616 C CA . GLU A 1 81 ? 9.772 3.963 -2.136 1.00 96.75 81 GLU A CA 1
ATOM 617 C C . GLU A 1 81 ? 9.300 4.950 -3.221 1.00 96.75 81 GLU A C 1
ATOM 619 O O . GLU A 1 81 ? 9.830 4.966 -4.333 1.00 96.75 81 GLU A O 1
ATOM 624 N N . GLY A 1 82 ? 8.276 5.745 -2.903 1.00 96.50 82 GLY A N 1
ATOM 625 C CA . GLY A 1 82 ? 7.622 6.691 -3.812 1.00 96.50 82 GLY A CA 1
ATOM 626 C C . GLY A 1 82 ? 6.500 6.105 -4.679 1.00 96.50 82 GLY A C 1
ATOM 627 O O . GLY A 1 82 ? 5.695 6.874 -5.206 1.00 96.50 82 GLY A O 1
ATOM 628 N N . ALA A 1 83 ? 6.399 4.778 -4.809 1.00 97.19 83 ALA A N 1
ATOM 629 C CA . ALA A 1 83 ? 5.243 4.142 -5.438 1.00 97.19 83 ALA A CA 1
ATOM 630 C C . ALA A 1 83 ? 4.000 4.249 -4.537 1.00 97.19 83 ALA A C 1
ATOM 632 O O . ALA A 1 83 ? 4.085 4.603 -3.357 1.00 97.19 83 ALA A O 1
ATOM 633 N N . VAL A 1 84 ? 2.828 3.957 -5.097 1.00 97.75 84 VAL A N 1
ATOM 634 C CA . VAL A 1 84 ? 1.546 4.093 -4.399 1.00 97.75 84 VAL A CA 1
ATOM 635 C C . VAL A 1 84 ? 0.731 2.816 -4.524 1.00 97.75 84 VAL A C 1
ATOM 637 O O . VAL A 1 84 ? 0.629 2.262 -5.613 1.00 97.75 84 VAL A O 1
ATOM 640 N N . LEU A 1 85 ? 0.113 2.381 -3.428 1.00 97.19 85 LEU A N 1
ATOM 641 C CA . LEU A 1 85 ? -0.965 1.394 -3.458 1.00 97.19 85 LEU A CA 1
ATOM 642 C C . LEU A 1 85 ? -2.302 2.134 -3.386 1.00 97.19 85 LEU A C 1
ATOM 644 O O . LEU A 1 85 ? -2.495 2.936 -2.472 1.00 97.19 85 LEU A O 1
ATOM 648 N N . ALA A 1 86 ? -3.197 1.901 -4.342 1.00 96.06 86 ALA A N 1
ATOM 649 C CA . ALA A 1 86 ? -4.489 2.581 -4.416 1.00 96.06 86 ALA A CA 1
ATOM 650 C C . ALA A 1 86 ? -5.644 1.590 -4.591 1.00 96.06 86 ALA A C 1
ATOM 652 O O . ALA A 1 86 ? -5.522 0.636 -5.357 1.00 96.06 86 ALA A O 1
ATOM 653 N N . GLY A 1 87 ? -6.755 1.836 -3.903 1.00 92.69 87 GLY A N 1
ATOM 654 C CA . GLY A 1 87 ? -7.980 1.037 -3.983 1.00 92.69 87 GLY A CA 1
ATOM 655 C C . GLY A 1 87 ? -9.230 1.911 -3.894 1.00 92.69 87 GLY A C 1
ATOM 656 O O . GLY A 1 87 ? -9.135 3.086 -3.524 1.00 92.69 87 GLY A O 1
ATOM 657 N N . GLU A 1 88 ? -10.370 1.326 -4.258 1.00 82.81 88 GLU A N 1
ATOM 658 C CA . GLU A 1 88 ? -11.714 1.919 -4.150 1.00 82.81 88 GLU A CA 1
ATOM 659 C C . GLU A 1 88 ? -12.504 1.361 -2.963 1.00 82.81 88 GLU A C 1
ATOM 661 O O . GLU A 1 88 ? -12.206 0.218 -2.540 1.00 82.81 88 GLU A O 1
#

Secondary structure (DSSP, 8-state):
-PPPP--EEEEEEEEEE-TT-SSEEEEEEEEESPP-TT-EEEEEETTEEEEEEEEEEE---STTTEEEEEEEES-TTT-STT-EEEE-

Sequence (88 aa):
MEEEPRMTRLTIERVHRLSSRPWLFVTGHLEGEALRIGDELTVLDGGVPSGLAVVRSIELHAASSKTTVAVDTDVVDSVREGAVLAGE

Organism: NCBI:txid52696

Solvent-accessible surface area (backbone atoms only — not comparable to full-atom values): 4910 Å² total; per-residue (Å²): 131,83,77,73,80,65,41,26,38,34,42,27,68,41,70,45,82,47,97,91,48,99,40,40,36,39,32,21,46,53,43,75,51,84,86,55,72,68,44,68,21,42,32,22,47,91,79,42,83,71,43,57,31,33,30,71,38,76,58,77,78,58,73,95,48,41,42,31,33,30,31,42,57,88,47,64,86,57,65,38,65,74,14,32,39,35,37,112

Mean predicted aligned error: 5.15 Å

Nearest PDB structures (foldseek):
  7vok-assembly4_D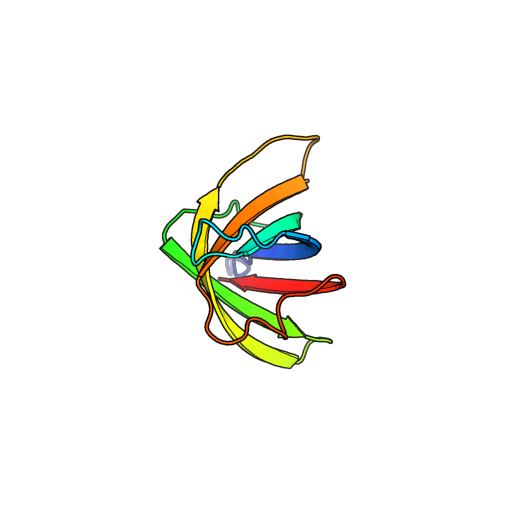  TM=8.098E-01  e=3.492E-02  Mycobacterium tuberculosis
  7vok-assembly3_C  TM=7.041E-01  e=2.679E-02  Mycobacterium tuberculosis
  7po2-assembly1_7  TM=6.841E-01  e=3.797E-01  Homo sapiens
  2crv-assembly1_A  TM=6.700E-01  e=6.454E-01  Mus musculus
  7l5b-assembly1_L  TM=2.973E-01  e=7.400E+00  Homo sapiens

Radius of gyration: 12.38 Å; Cα contacts (8 Å, |Δi|>4): 223; chains: 1; bounding box: 39×30×29 Å

Foldseek 3Di:
DPDDPQKKKFQFADWDDDPVDQWIKTKGFIDGDDDDQQDWWFKQQVHHGDFIWGFHAWPDDDDPGITITTIHTPRVVSRGHRIMTMDD

pLDDT: mean 88.49, std 12.98, range [47.09, 97.75]